Protein AF-A0A847BDZ5-F1 (afdb_monomer)

Mean predicted aligned error: 12.42 Å

Sequence (127 aa):
VTAWINAVFGLAWEAQHLFLFVGCLAGLSLGSSQSASRTLVGLFSPEQKSAEFFGFWGLANKLAGVFGIVALGLLQSLVGLQASILLCAGLFIMAILICLAVNQTRGQQAAQAWQARHARHQQGADQ

Solvent-accessible surface area (backbone atoms only — not comparable to full-atom values): 7203 Å² total; per-residue (Å²): 105,67,71,57,52,28,66,74,68,76,42,94,71,54,69,67,59,53,51,51,51,53,48,50,52,51,50,52,52,55,52,52,52,54,52,51,52,56,50,52,54,56,71,56,34,55,87,95,46,38,70,60,53,53,48,50,51,53,50,50,53,52,50,52,50,53,50,49,53,52,52,52,54,55,40,39,74,75,64,34,76,73,48,44,54,54,46,54,52,49,53,51,51,51,51,49,56,53,56,71,69,58,60,66,68,60,49,53,51,54,41,51,56,51,52,62,52,54,57,55,57,55,59,65,72,78,108

pLDDT: mean 75.45, std 10.82, range [48.84, 93.31]

Structure (mmCIF, N/CA/C/O backbone):
data_AF-A0A847BDZ5-F1
#
_entry.id   AF-A0A847BDZ5-F1
#
loop_
_atom_site.group_PDB
_atom_site.id
_atom_site.type_symbol
_atom_site.label_atom_id
_atom_site.label_alt_id
_atom_site.label_comp_id
_atom_site.label_asym_id
_atom_site.label_entity_id
_atom_site.label_seq_id
_atom_site.pdbx_PDB_ins_code
_atom_site.Cartn_x
_atom_site.Cartn_y
_atom_site.Cartn_z
_atom_site.occupancy
_atom_site.B_iso_or_equiv
_atom_site.auth_seq_id
_atom_site.auth_comp_id
_atom_site.auth_asym_id
_atom_site.auth_atom_id
_atom_site.pdbx_PDB_model_num
ATOM 1 N N . VAL A 1 1 ? 9.733 -0.009 -25.197 1.00 59.62 1 VAL A N 1
ATOM 2 C CA . VAL A 1 1 ? 8.398 0.254 -24.604 1.00 59.62 1 VAL A CA 1
ATOM 3 C C . VAL A 1 1 ? 7.675 1.364 -25.358 1.00 59.62 1 VAL A C 1
ATOM 5 O O . VAL A 1 1 ? 6.671 1.061 -25.980 1.00 59.62 1 VAL A O 1
ATOM 8 N N . THR A 1 2 ? 8.218 2.584 -25.438 1.00 57.38 2 THR A N 1
ATOM 9 C CA . THR A 1 2 ? 7.622 3.707 -26.199 1.00 57.38 2 THR A CA 1
ATOM 10 C C . THR A 1 2 ? 7.359 3.389 -27.675 1.00 57.38 2 THR A C 1
ATOM 12 O O . THR A 1 2 ? 6.259 3.614 -28.157 1.00 57.38 2 THR A O 1
ATOM 15 N N . ALA A 1 3 ? 8.313 2.760 -28.374 1.00 61.91 3 ALA A N 1
ATOM 16 C CA . ALA A 1 3 ? 8.126 2.334 -29.767 1.00 61.91 3 ALA A CA 1
ATOM 17 C C . ALA A 1 3 ? 7.030 1.262 -29.943 1.00 61.91 3 ALA A C 1
ATOM 19 O O . ALA A 1 3 ? 6.338 1.248 -30.952 1.00 61.91 3 ALA A O 1
ATOM 20 N N . TRP A 1 4 ? 6.846 0.387 -28.948 1.00 67.38 4 TRP A N 1
ATOM 21 C CA . TRP A 1 4 ? 5.822 -0.663 -28.975 1.00 67.38 4 TRP A CA 1
ATOM 22 C C . TRP A 1 4 ? 4.430 -0.083 -28.688 1.00 67.38 4 TRP A C 1
ATOM 24 O O . TRP A 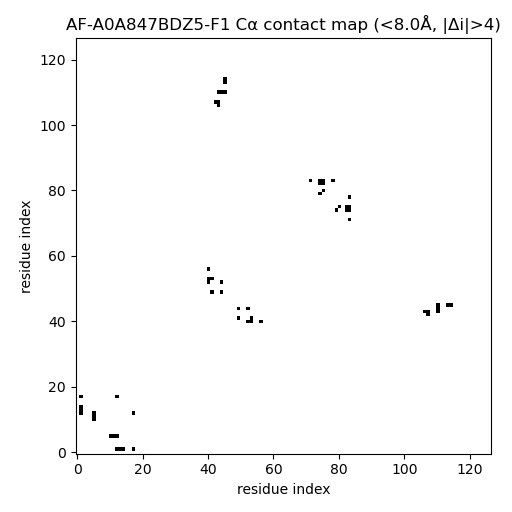1 4 ? 3.478 -0.395 -29.391 1.00 67.38 4 TRP A O 1
ATOM 34 N N . ILE A 1 5 ? 4.326 0.836 -27.722 1.00 63.91 5 ILE A N 1
ATOM 35 C CA . ILE A 1 5 ? 3.090 1.576 -27.419 1.00 63.91 5 ILE A CA 1
ATOM 36 C C . ILE A 1 5 ? 2.658 2.426 -28.622 1.00 63.91 5 ILE A C 1
ATOM 38 O O . ILE A 1 5 ? 1.489 2.388 -29.001 1.00 63.91 5 ILE A O 1
ATOM 42 N N . ASN A 1 6 ? 3.597 3.123 -29.268 1.00 62.09 6 ASN A N 1
ATOM 43 C CA . ASN A 1 6 ? 3.308 3.924 -30.460 1.00 62.09 6 ASN A CA 1
ATOM 44 C C . ASN A 1 6 ? 2.874 3.054 -31.652 1.00 62.09 6 ASN A C 1
ATOM 46 O O . ASN A 1 6 ? 1.980 3.450 -32.394 1.00 62.09 6 ASN A O 1
ATOM 50 N N . ALA A 1 7 ? 3.444 1.853 -31.810 1.00 64.94 7 ALA A N 1
ATOM 51 C CA . ALA A 1 7 ? 3.035 0.905 -32.848 1.00 64.94 7 ALA A CA 1
ATOM 52 C C . ALA A 1 7 ? 1.634 0.311 -32.607 1.00 64.94 7 ALA A C 1
ATOM 54 O O . ALA A 1 7 ? 0.904 0.072 -33.564 1.00 64.94 7 ALA A O 1
ATOM 55 N N . VAL A 1 8 ? 1.246 0.092 -31.347 1.00 67.50 8 VAL A N 1
ATOM 56 C CA . VAL A 1 8 ? -0.065 -0.477 -30.984 1.00 67.50 8 VAL A CA 1
ATOM 57 C C . VAL A 1 8 ? -1.190 0.561 -31.061 1.00 67.50 8 VAL A C 1
ATOM 59 O O . VAL A 1 8 ? -2.296 0.222 -31.470 1.00 67.50 8 VAL A O 1
ATOM 62 N N . PHE A 1 9 ? -0.921 1.820 -30.701 1.00 64.50 9 PHE A N 1
ATOM 63 C CA . PHE A 1 9 ? -1.933 2.888 -30.665 1.00 64.50 9 PHE A CA 1
ATOM 64 C C . PHE A 1 9 ? -1.912 3.836 -31.875 1.00 64.50 9 PHE A C 1
ATOM 66 O O . PHE A 1 9 ? -2.776 4.705 -31.971 1.00 64.50 9 PHE A O 1
ATOM 73 N N . GLY A 1 10 ? -0.955 3.695 -32.800 1.00 56.38 10 GLY A N 1
ATOM 74 C CA . GLY A 1 10 ? -0.888 4.506 -34.025 1.00 56.38 10 GLY A CA 1
ATOM 75 C C . GLY A 1 10 ? -0.646 6.003 -33.788 1.00 56.38 10 GLY A C 1
ATOM 76 O O . GLY A 1 10 ? -0.989 6.825 -34.633 1.00 56.38 10 GLY A O 1
ATOM 77 N N . LEU A 1 11 ? -0.076 6.370 -32.638 1.00 60.62 11 LEU A N 1
ATOM 78 C CA . LEU A 1 11 ? 0.147 7.751 -32.206 1.00 60.62 11 LEU A CA 1
ATOM 79 C C . LEU A 1 11 ? 1.642 7.997 -31.977 1.00 60.62 11 LEU A C 1
ATOM 81 O O . LEU A 1 11 ? 2.322 7.192 -31.344 1.00 60.62 11 LEU A O 1
ATOM 85 N N . ALA A 1 12 ? 2.158 9.128 -32.464 1.00 59.22 12 ALA A N 1
ATOM 86 C CA . ALA A 1 12 ? 3.538 9.567 -32.250 1.00 59.22 12 ALA A CA 1
ATOM 87 C C . ALA A 1 12 ? 3.700 10.201 -30.854 1.00 59.22 12 ALA A C 1
ATOM 89 O O . ALA A 1 12 ? 3.954 11.397 -30.726 1.00 59.22 12 ALA A O 1
ATOM 90 N N . TRP A 1 13 ? 3.493 9.418 -29.793 1.00 62.16 13 TRP A N 1
ATOM 91 C CA . TRP A 1 13 ? 3.574 9.928 -28.426 1.00 62.16 13 TRP A CA 1
ATOM 92 C C . TRP A 1 13 ? 5.038 10.083 -28.004 1.00 62.16 13 TRP A C 1
ATOM 94 O O . TRP A 1 13 ? 5.820 9.125 -28.040 1.00 62.16 13 TRP A O 1
ATOM 104 N N . GLU A 1 14 ? 5.421 11.294 -27.610 1.00 68.06 14 GLU A N 1
ATOM 105 C CA . GLU A 1 14 ? 6.761 11.578 -27.101 1.00 68.06 14 GLU A CA 1
ATOM 106 C C . GLU A 1 14 ? 6.946 10.950 -25.708 1.00 68.06 14 GLU A C 1
ATOM 108 O O . GLU A 1 14 ? 6.017 10.909 -24.893 1.00 68.06 14 GLU A O 1
ATOM 113 N N . ALA A 1 15 ? 8.152 10.454 -25.407 1.00 71.56 15 ALA A N 1
ATOM 114 C CA . ALA A 1 15 ? 8.436 9.748 -24.151 1.00 71.56 15 ALA A CA 1
ATOM 115 C C . ALA A 1 15 ? 8.101 10.588 -22.901 1.00 71.56 15 ALA A C 1
ATOM 117 O O . ALA A 1 15 ? 7.666 10.037 -21.888 1.00 71.56 15 ALA A O 1
ATOM 118 N N . GLN A 1 16 ? 8.233 11.914 -22.996 1.00 75.44 16 GLN A N 1
ATOM 119 C CA . GLN A 1 16 ? 7.878 12.861 -21.940 1.00 75.44 16 GLN A CA 1
ATOM 120 C C . GLN A 1 16 ? 6.389 12.801 -21.574 1.00 75.44 16 GLN A C 1
ATOM 122 O O . GLN A 1 16 ? 6.040 12.756 -20.394 1.00 75.44 16 GLN A O 1
ATOM 127 N N . HIS A 1 17 ? 5.502 12.747 -22.569 1.00 78.44 17 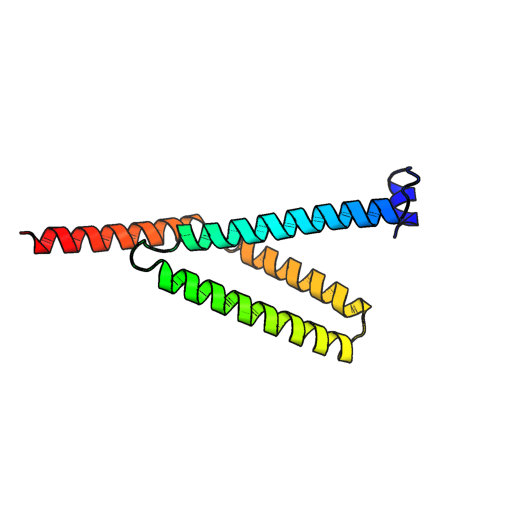HIS A N 1
ATOM 128 C CA . HIS A 1 17 ? 4.066 12.689 -22.321 1.00 78.44 17 HIS A CA 1
ATOM 129 C C . HIS A 1 17 ? 3.627 11.320 -21.782 1.00 78.44 17 HIS A C 1
ATOM 131 O O . HIS A 1 17 ? 2.712 11.264 -20.962 1.00 78.44 17 HIS A O 1
ATOM 137 N N . LEU A 1 18 ? 4.275 10.221 -22.192 1.00 78.00 18 LEU A N 1
ATOM 138 C CA . LEU A 1 18 ? 4.017 8.899 -21.602 1.00 78.00 18 LEU A CA 1
ATOM 139 C C . LEU A 1 18 ? 4.440 8.856 -20.133 1.00 78.00 18 LEU A C 1
ATOM 141 O O . LEU A 1 18 ? 3.687 8.361 -19.297 1.00 78.00 18 LEU A O 1
ATOM 145 N N . PHE A 1 19 ? 5.617 9.395 -19.808 1.00 74.44 19 PHE A N 1
ATOM 146 C CA . PHE A 1 19 ? 6.090 9.461 -18.428 1.00 74.44 19 PHE A CA 1
ATOM 147 C C . PHE A 1 19 ? 5.154 10.301 -17.554 1.00 74.44 19 PHE A C 1
ATOM 149 O O . PHE A 1 19 ? 4.781 9.864 -16.467 1.00 74.44 19 PHE A O 1
ATOM 156 N N . LEU A 1 20 ? 4.711 11.461 -18.054 1.00 84.50 20 LEU A N 1
ATOM 157 C CA . LEU A 1 20 ? 3.757 12.310 -17.346 1.00 84.50 20 LEU A CA 1
ATOM 158 C C . LEU A 1 20 ? 2.419 11.593 -17.127 1.00 84.50 20 LEU A C 1
ATOM 160 O O . LEU A 1 20 ? 1.914 11.581 -16.010 1.00 84.50 20 LEU A O 1
ATOM 164 N N . PHE A 1 21 ? 1.871 10.950 -18.160 1.00 85.44 21 PHE A N 1
ATOM 165 C CA . PHE A 1 21 ? 0.591 10.250 -18.059 1.00 85.44 21 PHE A CA 1
ATOM 166 C C . PHE A 1 21 ? 0.649 9.069 -17.082 1.00 85.44 21 PHE A C 1
ATOM 168 O O . PHE A 1 21 ? -0.199 8.955 -16.197 1.00 85.44 21 PHE A O 1
ATOM 175 N N . VAL A 1 22 ? 1.673 8.218 -17.194 1.00 83.12 22 VAL A N 1
ATOM 176 C CA . VAL A 1 22 ? 1.874 7.083 -16.280 1.00 83.12 22 VAL A CA 1
ATOM 177 C C . VAL A 1 22 ? 2.137 7.576 -14.857 1.00 83.12 22 VAL A C 1
ATOM 179 O O . VAL A 1 22 ? 1.596 7.006 -13.913 1.00 83.12 22 VAL A O 1
ATOM 182 N N . GLY A 1 23 ? 2.901 8.659 -14.689 1.00 84.69 23 GLY A N 1
ATOM 183 C CA . GLY A 1 23 ? 3.134 9.299 -13.394 1.00 84.69 23 GLY A CA 1
ATOM 184 C C . GLY A 1 23 ? 1.848 9.833 -12.760 1.00 84.69 23 GLY A C 1
ATOM 185 O O . GLY A 1 23 ? 1.584 9.561 -11.589 1.00 84.69 23 GLY A O 1
ATOM 186 N N . CYS A 1 24 ? 1.005 10.523 -13.534 1.00 90.00 24 CYS A N 1
ATOM 187 C CA . CYS A 1 24 ? -0.311 10.977 -13.085 1.00 90.00 24 CYS A CA 1
ATOM 188 C C . CYS A 1 24 ? -1.210 9.798 -12.693 1.00 90.00 24 CYS A C 1
ATOM 190 O O . CYS A 1 24 ? -1.822 9.828 -11.627 1.00 90.00 24 CYS A O 1
ATOM 192 N N . LEU A 1 25 ? -1.258 8.742 -13.508 1.00 88.31 25 LEU A N 1
ATOM 193 C CA . LEU A 1 25 ? -2.062 7.551 -13.229 1.00 88.31 25 LEU A CA 1
ATOM 194 C C . LEU A 1 25 ? -1.586 6.823 -11.963 1.00 88.31 25 LEU A C 1
ATOM 196 O O . LEU A 1 25 ? -2.398 6.461 -11.109 1.00 88.31 25 LEU A O 1
ATOM 200 N N . ALA A 1 26 ? -0.271 6.652 -11.811 1.00 85.50 26 ALA A N 1
ATOM 201 C CA . ALA A 1 26 ? 0.326 6.075 -10.614 1.00 85.50 26 ALA A CA 1
ATOM 202 C C . ALA A 1 26 ? 0.007 6.929 -9.378 1.00 85.50 26 ALA A C 1
ATOM 204 O O . ALA A 1 26 ? -0.442 6.391 -8.367 1.00 85.50 26 ALA A O 1
ATOM 205 N N . GLY A 1 27 ? 0.157 8.254 -9.472 1.00 87.81 27 GLY A N 1
ATOM 206 C CA . GLY A 1 27 ? -0.159 9.189 -8.392 1.00 87.81 27 GLY A CA 1
ATOM 207 C C . GLY A 1 27 ? -1.629 9.146 -7.968 1.00 87.81 27 GLY A C 1
ATOM 208 O O . GLY A 1 27 ? -1.920 9.076 -6.773 1.00 87.81 27 GLY A O 1
ATOM 209 N N . LEU A 1 28 ? -2.557 9.104 -8.929 1.00 90.56 28 LEU A N 1
ATOM 210 C CA . LEU A 1 28 ? -3.992 8.963 -8.659 1.00 90.56 28 LEU A CA 1
ATOM 211 C C . LEU A 1 28 ? -4.313 7.640 -7.955 1.00 90.56 28 LEU A C 1
ATOM 213 O O . LEU A 1 28 ? -5.080 7.622 -6.989 1.00 90.56 28 LEU A O 1
ATOM 217 N N . SER A 1 29 ? -3.699 6.543 -8.402 1.00 87.25 29 SER A N 1
ATOM 218 C CA . SER A 1 29 ? -3.883 5.215 -7.808 1.00 87.25 29 SER A CA 1
ATOM 219 C C . SER A 1 29 ? -3.342 5.137 -6.371 1.00 87.25 29 SER A C 1
ATOM 221 O O . SER A 1 29 ? -4.054 4.713 -5.452 1.00 87.25 29 SER A O 1
ATOM 223 N N . LEU A 1 30 ? -2.115 5.621 -6.147 1.00 86.19 30 LEU A N 1
ATOM 224 C CA . LEU A 1 30 ? -1.489 5.698 -4.823 1.00 86.19 30 LEU A CA 1
ATO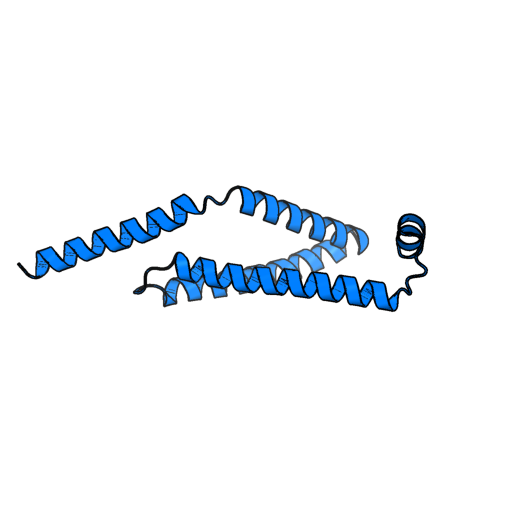M 225 C C . LEU A 1 30 ? -2.289 6.592 -3.866 1.00 86.19 30 LEU A C 1
ATOM 227 O O . LEU A 1 30 ? -2.544 6.197 -2.726 1.00 86.19 30 LEU A O 1
ATOM 231 N N . GLY A 1 31 ? -2.734 7.764 -4.329 1.00 88.19 31 GLY A N 1
ATOM 232 C CA . GLY A 1 31 ? -3.533 8.698 -3.532 1.00 88.19 31 GLY A CA 1
ATOM 233 C C . GLY A 1 31 ? -4.892 8.123 -3.128 1.00 88.19 31 GLY A C 1
ATOM 234 O O . GLY A 1 31 ? -5.269 8.183 -1.954 1.00 88.19 31 GLY A O 1
ATOM 235 N N . SER A 1 32 ? -5.597 7.498 -4.075 1.00 89.94 32 SER A N 1
ATOM 236 C CA . SER A 1 32 ? -6.904 6.873 -3.826 1.00 89.94 32 SER A CA 1
ATOM 237 C C . SER A 1 32 ? -6.795 5.731 -2.816 1.00 89.94 32 SER A C 1
ATOM 239 O O . SER A 1 32 ? -7.564 5.673 -1.855 1.00 89.94 32 SER A O 1
ATOM 241 N N . SER A 1 33 ? -5.786 4.870 -2.977 1.00 87.38 33 SER A N 1
ATOM 242 C CA . SER A 1 33 ? -5.537 3.740 -2.074 1.00 87.38 33 SER A CA 1
ATOM 243 C C . SER A 1 33 ? -5.190 4.203 -0.655 1.00 87.38 33 SER A C 1
ATOM 245 O O . SER A 1 33 ? -5.696 3.648 0.323 1.00 87.38 33 SER A O 1
ATOM 247 N N . GLN A 1 34 ? -4.374 5.257 -0.522 1.00 85.75 34 GLN A N 1
ATOM 248 C CA . GLN A 1 34 ? -4.014 5.813 0.785 1.00 85.75 34 GLN A CA 1
ATOM 249 C C . GLN A 1 34 ? -5.234 6.415 1.504 1.00 85.75 34 GLN A C 1
ATOM 251 O O . GLN A 1 34 ? -5.392 6.220 2.712 1.00 85.75 34 GLN A O 1
ATOM 256 N N . SER A 1 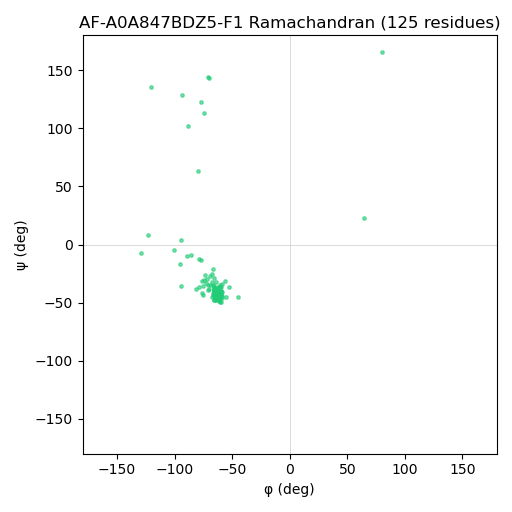35 ? -6.108 7.118 0.774 1.00 88.19 35 SER A N 1
ATOM 257 C CA . SER A 1 35 ? -7.344 7.678 1.335 1.00 88.19 35 SER A CA 1
ATOM 258 C C . SER A 1 35 ? -8.311 6.573 1.776 1.00 88.19 35 SER A C 1
ATOM 260 O O . SER A 1 35 ? -8.762 6.569 2.923 1.00 88.19 35 S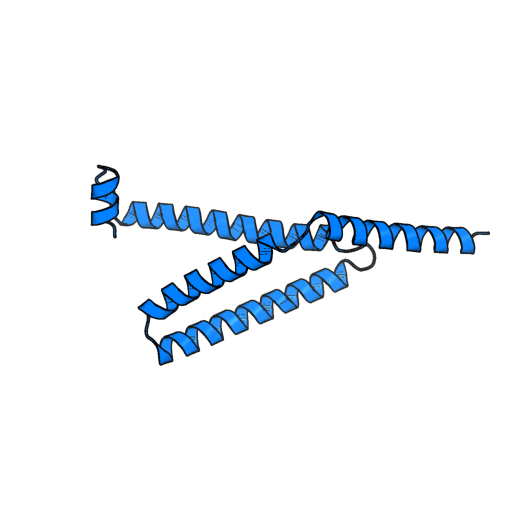ER A O 1
ATOM 262 N N . ALA A 1 36 ? -8.537 5.567 0.923 1.00 87.38 36 ALA A N 1
ATOM 263 C CA . ALA A 1 36 ? -9.396 4.424 1.232 1.00 87.38 36 ALA A CA 1
ATOM 264 C C . ALA A 1 36 ? -8.914 3.636 2.463 1.00 87.38 36 ALA A C 1
ATOM 266 O O . ALA A 1 36 ? -9.722 3.294 3.326 1.00 87.38 36 ALA A O 1
ATOM 267 N N . SER A 1 37 ? -7.601 3.401 2.592 1.00 86.19 37 SER A N 1
ATOM 268 C CA . SER A 1 37 ? -7.016 2.723 3.758 1.00 86.19 37 SER A CA 1
ATOM 269 C C . SER A 1 37 ? -7.326 3.458 5.065 1.00 86.19 37 SER A C 1
ATOM 271 O O . SER A 1 37 ? -7.772 2.838 6.031 1.00 86.19 37 SER A O 1
ATOM 273 N N . ARG A 1 38 ? -7.159 4.788 5.088 1.00 87.75 38 ARG A N 1
ATOM 274 C CA . ARG A 1 38 ? -7.422 5.602 6.284 1.00 87.75 38 ARG A CA 1
ATOM 275 C C . ARG A 1 38 ? -8.912 5.597 6.655 1.00 87.75 38 ARG A C 1
ATOM 277 O O . ARG A 1 38 ? -9.245 5.489 7.833 1.00 87.75 38 ARG A O 1
ATOM 284 N N . THR A 1 39 ? -9.796 5.647 5.658 1.00 88.75 39 THR A N 1
ATOM 285 C CA . THR A 1 39 ? -11.253 5.557 5.853 1.00 88.75 39 THR A CA 1
ATOM 286 C C . THR A 1 39 ? -11.680 4.200 6.410 1.00 88.75 39 THR A C 1
ATOM 288 O O . THR A 1 39 ? -12.479 4.152 7.341 1.00 88.75 39 THR A O 1
ATOM 291 N N . LEU A 1 40 ? -11.129 3.095 5.895 1.00 85.38 40 LEU A N 1
ATOM 292 C CA . LEU A 1 40 ? -11.441 1.745 6.383 1.00 85.38 40 LEU A CA 1
ATOM 293 C C . LEU A 1 40 ? -11.066 1.558 7.857 1.00 85.38 40 LEU A C 1
ATOM 295 O O . LEU A 1 40 ? -11.841 0.979 8.614 1.00 85.38 40 LEU A O 1
ATOM 299 N N . VAL A 1 41 ? -9.917 2.089 8.283 1.00 86.94 41 VAL A N 1
ATOM 300 C CA . VAL A 1 41 ? -9.510 2.064 9.700 1.00 86.94 41 VAL A CA 1
ATOM 301 C C . VAL A 1 41 ? -10.485 2.854 10.568 1.00 86.94 41 VAL A C 1
ATOM 303 O O . VAL A 1 41 ? -10.841 2.390 11.647 1.00 86.94 41 VAL A O 1
ATOM 306 N N . GLY A 1 42 ? -10.957 4.008 10.087 1.00 85.25 42 GLY A N 1
ATOM 307 C CA . GLY A 1 42 ? -11.985 4.790 10.773 1.00 85.25 42 GLY A CA 1
ATOM 308 C C . GLY A 1 42 ? -13.315 4.043 10.899 1.00 85.25 42 GLY A C 1
ATOM 309 O O . GLY A 1 42 ? -13.890 4.012 11.979 1.00 85.25 42 GLY A O 1
ATOM 310 N N . LEU A 1 43 ? -13.773 3.386 9.828 1.00 81.94 43 LEU A N 1
ATOM 311 C CA . LEU A 1 43 ? -15.028 2.622 9.820 1.00 81.94 43 LEU A CA 1
ATOM 312 C C . LEU A 1 43 ? -14.992 1.377 10.715 1.00 81.94 43 LEU A C 1
ATOM 314 O O . LEU A 1 43 ? -16.028 0.972 11.240 1.00 81.94 43 LEU A O 1
ATOM 318 N N . PHE A 1 44 ? -13.828 0.742 10.863 1.00 79.44 44 PHE A N 1
ATOM 319 C CA . PHE A 1 44 ? -13.679 -0.462 11.684 1.00 79.44 44 PHE A CA 1
ATOM 320 C C . PHE A 1 44 ? -13.335 -0.178 13.145 1.00 79.44 44 PHE A C 1
ATOM 322 O O . PHE A 1 44 ? -13.381 -1.104 13.958 1.00 79.44 44 PHE A O 1
ATOM 329 N N . SER A 1 45 ? -13.012 1.067 13.497 1.00 82.62 45 SER A N 1
ATOM 330 C CA . SER A 1 45 ? -12.674 1.412 14.872 1.00 82.62 45 SER A CA 1
ATOM 331 C C . SER A 1 45 ? -13.895 1.912 15.654 1.00 82.62 45 SER A C 1
ATOM 333 O O . SER A 1 45 ? -14.585 2.820 15.190 1.00 82.62 45 SER A O 1
ATOM 335 N N . PRO A 1 46 ? -14.189 1.359 16.846 1.00 75.06 46 PRO A N 1
ATOM 336 C CA . PRO A 1 46 ? -15.228 1.903 17.711 1.00 75.06 46 PRO A CA 1
ATOM 337 C C . PRO A 1 46 ? -14.790 3.251 18.305 1.00 75.06 46 PRO A C 1
ATOM 339 O O . PRO A 1 46 ? -13.628 3.414 18.675 1.00 75.06 46 PRO A O 1
ATOM 342 N N . GLU A 1 47 ? -15.722 4.200 18.457 1.00 74.25 47 GLU A N 1
ATOM 343 C CA . GLU A 1 47 ? -15.419 5.609 18.782 1.00 74.25 47 GLU A CA 1
ATOM 344 C C . GLU A 1 47 ? -14.518 5.801 20.013 1.00 74.25 47 GLU A C 1
ATOM 346 O O . GLU A 1 47 ? -13.634 6.655 20.012 1.00 74.25 47 GLU A O 1
ATOM 351 N N . GLN A 1 48 ? -14.675 4.962 21.040 1.00 75.75 48 GLN A N 1
ATOM 352 C CA . GLN A 1 48 ? -13.882 5.023 22.275 1.00 75.75 48 GLN A CA 1
ATOM 353 C C . GLN A 1 48 ? -12.459 4.455 22.140 1.00 75.75 48 GLN A C 1
ATOM 355 O O . GLN A 1 48 ? -11.630 4.675 23.021 1.00 75.75 48 GLN A O 1
ATOM 360 N N . LYS A 1 49 ? -12.153 3.733 21.055 1.00 77.56 49 LYS A N 1
ATOM 361 C CA . LYS A 1 49 ? -10.844 3.108 20.790 1.00 77.56 49 LYS A CA 1
ATOM 362 C C . LYS A 1 49 ? -10.206 3.553 19.471 1.00 77.56 49 LYS A C 1
ATOM 364 O O . LYS A 1 49 ? -9.133 3.063 19.119 1.00 77.56 49 LYS A O 1
ATOM 369 N N . SER A 1 50 ? -10.785 4.544 18.792 1.00 80.12 50 SER A N 1
ATOM 370 C CA . SER A 1 50 ? -10.246 5.164 17.573 1.00 80.12 50 SER A CA 1
ATOM 371 C C . SER A 1 50 ? -8.750 5.475 17.655 1.00 80.12 50 SER A C 1
ATOM 373 O O . SER A 1 50 ? -8.004 5.109 16.749 1.00 80.12 50 SER A O 1
ATOM 375 N N . ALA A 1 51 ? -8.281 6.052 18.765 1.00 85.25 51 ALA A N 1
ATOM 376 C CA . ALA A 1 51 ? -6.870 6.396 18.945 1.00 85.25 51 ALA A CA 1
ATOM 377 C C . ALA A 1 51 ? -5.922 5.175 18.933 1.00 85.25 51 ALA A C 1
ATOM 379 O O . ALA A 1 51 ? -4.855 5.246 18.324 1.00 85.25 51 ALA A O 1
ATOM 380 N N . GLU A 1 52 ? -6.307 4.046 19.542 1.00 87.19 52 GLU A N 1
ATOM 381 C CA . GLU A 1 52 ? -5.487 2.820 19.555 1.00 87.19 52 GLU A CA 1
ATOM 382 C C . GLU A 1 52 ? -5.373 2.219 18.147 1.00 87.19 52 GLU A C 1
ATOM 384 O O . GLU A 1 52 ? -4.273 1.903 17.693 1.00 87.19 52 GLU A O 1
ATOM 389 N N . PHE A 1 53 ? -6.486 2.129 17.412 1.00 85.38 53 PHE A N 1
ATOM 390 C CA . PHE A 1 53 ? -6.497 1.582 16.050 1.00 85.38 53 PHE A CA 1
ATOM 391 C C . PHE A 1 53 ? -5.718 2.453 15.057 1.00 85.38 53 PHE A C 1
ATOM 393 O O . PHE A 1 53 ? -4.960 1.922 14.242 1.00 85.38 53 PHE A O 1
ATOM 400 N N . PHE A 1 54 ? -5.838 3.783 15.143 1.00 87.94 54 PHE A N 1
ATOM 401 C CA . PHE A 1 54 ? -5.021 4.692 14.331 1.00 87.94 54 PHE A CA 1
ATOM 402 C C . PHE A 1 54 ? -3.532 4.623 14.705 1.00 87.94 54 PHE A C 1
ATOM 404 O O . PHE A 1 54 ? -2.679 4.695 13.816 1.00 87.94 54 PHE A O 1
ATOM 411 N N . GLY A 1 55 ? -3.211 4.420 15.988 1.00 89.81 55 GLY A N 1
ATOM 412 C CA . GLY A 1 55 ? -1.847 4.169 16.457 1.00 89.81 55 GLY A CA 1
ATOM 413 C C . GLY A 1 55 ? -1.240 2.902 15.846 1.00 89.81 55 GLY A C 1
ATOM 414 O O . GLY A 1 55 ? -0.147 2.956 15.274 1.00 89.81 55 GLY A O 1
ATOM 415 N N . PHE A 1 56 ? -1.970 1.781 15.881 1.00 90.44 56 PHE A N 1
ATOM 416 C CA . PHE A 1 56 ? -1.534 0.525 15.260 1.00 90.44 56 PHE A CA 1
ATOM 417 C C . PHE A 1 56 ? -1.426 0.622 13.736 1.00 90.44 56 PHE A C 1
ATOM 419 O O . PHE A 1 56 ? -0.439 0.146 13.176 1.00 90.44 56 PHE A O 1
ATOM 426 N N . TRP A 1 57 ? -2.377 1.275 13.060 1.00 90.00 57 TRP A N 1
ATOM 427 C CA . TRP A 1 57 ? -2.296 1.508 11.613 1.00 90.00 57 TRP A CA 1
ATOM 428 C C . TRP A 1 57 ? -1.052 2.321 11.234 1.00 90.00 57 TRP A C 1
ATOM 430 O O . TRP A 1 57 ? -0.336 1.968 10.295 1.00 90.00 57 TRP A O 1
ATOM 440 N N . GLY A 1 58 ? -0.744 3.376 11.995 1.00 89.62 58 GLY A N 1
ATOM 441 C CA . GLY A 1 58 ? 0.457 4.183 11.788 1.00 89.62 58 GLY A CA 1
ATOM 442 C C . GLY A 1 58 ? 1.751 3.390 11.999 1.00 89.62 58 GLY A C 1
ATOM 443 O O . GLY A 1 58 ? 2.682 3.506 11.197 1.00 89.62 58 GLY A O 1
ATOM 444 N N . LEU A 1 59 ? 1.810 2.557 13.044 1.00 93.31 59 LEU A N 1
ATOM 445 C CA . LEU A 1 59 ? 2.944 1.664 13.296 1.00 93.31 59 LEU A CA 1
ATOM 446 C C . LEU A 1 59 ? 3.116 0.642 12.164 1.00 93.31 59 LEU A C 1
ATOM 448 O O . LEU A 1 59 ? 4.223 0.484 11.651 1.00 93.31 59 LEU A O 1
ATOM 452 N N . ALA A 1 60 ? 2.027 -0.000 11.740 1.00 91.06 60 ALA A N 1
ATOM 453 C CA . ALA A 1 60 ? 2.033 -0.965 10.646 1.00 91.06 60 ALA A CA 1
ATOM 454 C C . ALA A 1 60 ? 2.535 -0.333 9.338 1.00 91.06 60 ALA A C 1
ATOM 456 O O . ALA A 1 60 ? 3.401 -0.909 8.683 1.00 91.06 60 ALA A O 1
ATOM 457 N N . ASN A 1 61 ? 2.083 0.880 8.999 1.00 88.88 61 ASN A N 1
ATOM 458 C CA . ASN A 1 61 ? 2.567 1.605 7.819 1.00 88.88 61 ASN A CA 1
ATOM 459 C C . ASN A 1 61 ? 4.062 1.939 7.900 1.00 88.88 61 ASN A C 1
AT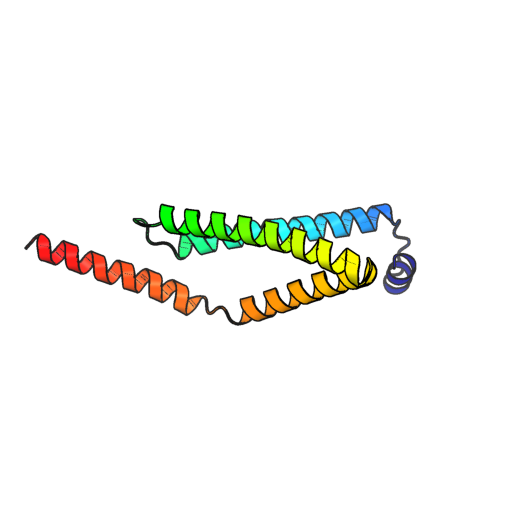OM 461 O O . ASN A 1 61 ? 4.775 1.806 6.905 1.00 88.88 61 ASN A O 1
ATOM 465 N N . LYS A 1 62 ? 4.563 2.349 9.072 1.00 91.25 62 LYS A N 1
ATOM 466 C CA . LYS A 1 62 ? 6.001 2.602 9.264 1.00 91.25 62 LYS A CA 1
ATOM 467 C C . LYS A 1 62 ? 6.824 1.327 9.092 1.00 91.25 62 LYS A C 1
ATOM 469 O O . LYS A 1 62 ? 7.830 1.350 8.387 1.00 91.25 62 LYS A O 1
ATOM 474 N N . LEU A 1 63 ? 6.383 0.221 9.693 1.00 91.81 63 LEU A N 1
ATOM 475 C CA . LEU A 1 63 ? 7.042 -1.078 9.552 1.00 91.81 63 LEU A CA 1
ATOM 476 C C . LEU A 1 63 ? 7.023 -1.562 8.101 1.00 91.81 63 LEU A C 1
ATOM 478 O O . LEU A 1 63 ? 8.062 -1.978 7.598 1.00 91.81 63 LEU A O 1
ATOM 482 N N . ALA A 1 64 ? 5.888 -1.439 7.411 1.00 87.19 64 ALA A N 1
ATOM 483 C CA . ALA A 1 64 ? 5.770 -1.770 5.994 1.00 87.19 64 ALA A CA 1
ATOM 484 C C . ALA A 1 64 ? 6.730 -0.937 5.129 1.00 87.19 64 ALA A C 1
ATOM 486 O O . ALA A 1 64 ? 7.369 -1.483 4.233 1.00 87.19 64 ALA A O 1
ATOM 487 N N . GLY A 1 65 ? 6.893 0.357 5.429 1.00 87.38 65 GLY A N 1
ATOM 488 C CA . GLY A 1 65 ? 7.861 1.223 4.751 1.00 87.38 65 GLY A CA 1
ATOM 489 C C . GLY A 1 65 ? 9.311 0.772 4.949 1.00 87.38 65 GLY A C 1
ATOM 490 O O . GLY A 1 65 ? 10.054 0.646 3.976 1.00 87.38 65 GLY A O 1
ATOM 491 N N . VAL A 1 66 ? 9.707 0.468 6.191 1.00 89.69 66 VAL A N 1
ATOM 492 C CA . VAL A 1 66 ? 11.054 -0.046 6.503 1.00 89.69 66 VAL A CA 1
ATOM 493 C C . VAL A 1 66 ? 11.298 -1.385 5.808 1.00 89.69 66 VAL A C 1
ATOM 495 O O . VAL A 1 66 ? 12.313 -1.545 5.131 1.00 89.69 66 VAL A O 1
ATOM 498 N N . PHE A 1 67 ? 10.351 -2.322 5.912 1.00 86.69 67 PHE A N 1
ATOM 499 C CA . PHE A 1 67 ? 10.433 -3.612 5.228 1.00 86.69 67 PHE A CA 1
ATOM 500 C C . PHE A 1 67 ? 10.518 -3.452 3.712 1.00 86.69 67 PHE A C 1
ATOM 502 O O . PHE A 1 67 ? 11.306 -4.151 3.087 1.00 86.69 67 PHE A O 1
ATOM 509 N N . GLY A 1 68 ? 9.763 -2.522 3.122 1.00 82.25 68 GLY A N 1
ATOM 510 C CA . GLY A 1 68 ? 9.807 -2.242 1.689 1.00 82.25 68 GLY A CA 1
ATOM 511 C C . GLY A 1 68 ? 11.193 -1.796 1.228 1.00 82.25 68 GLY A C 1
ATOM 512 O O . GLY A 1 68 ? 11.738 -2.372 0.291 1.00 82.25 68 GLY A O 1
ATOM 513 N N . ILE A 1 69 ? 11.801 -0.824 1.916 1.00 84.81 69 ILE A N 1
ATOM 514 C CA . ILE A 1 69 ? 13.148 -0.335 1.578 1.00 84.81 69 ILE A CA 1
ATOM 515 C C . ILE A 1 69 ? 14.202 -1.428 1.771 1.00 84.81 69 ILE A C 1
ATOM 517 O O . ILE A 1 69 ? 15.034 -1.641 0.889 1.00 84.81 69 ILE A O 1
ATOM 521 N N . VAL A 1 70 ? 14.159 -2.146 2.895 1.00 85.81 70 VAL A N 1
ATOM 522 C CA . VAL A 1 70 ? 15.121 -3.215 3.195 1.00 85.81 70 VAL A CA 1
ATOM 523 C C . VAL A 1 70 ? 14.991 -4.366 2.196 1.00 85.81 70 VAL A C 1
ATOM 525 O O . VAL A 1 70 ? 16.000 -4.821 1.661 1.00 85.81 70 VAL A O 1
ATOM 528 N N . ALA A 1 71 ? 13.766 -4.802 1.889 1.00 80.94 71 ALA A N 1
ATOM 529 C CA . ALA A 1 71 ? 13.513 -5.859 0.916 1.00 80.94 71 ALA A CA 1
ATOM 530 C C . ALA A 1 71 ? 13.972 -5.453 -0.488 1.00 80.94 71 ALA A C 1
ATOM 532 O O . ALA A 1 71 ? 14.637 -6.243 -1.152 1.00 80.94 71 ALA A O 1
ATOM 533 N N . LEU A 1 72 ? 13.678 -4.222 -0.925 1.00 74.75 72 LEU A N 1
ATOM 534 C CA . LEU A 1 72 ? 14.134 -3.715 -2.221 1.00 74.75 72 LEU A CA 1
ATOM 535 C C . LEU A 1 72 ? 15.664 -3.606 -2.289 1.00 74.75 72 LEU A C 1
ATOM 537 O O . LEU A 1 72 ? 16.246 -4.010 -3.295 1.00 74.75 72 LEU A O 1
ATOM 541 N N . GLY A 1 73 ? 16.319 -3.121 -1.229 1.00 77.06 73 GLY A N 1
ATOM 542 C CA . GLY A 1 73 ? 17.779 -3.009 -1.161 1.00 77.06 73 GLY A CA 1
ATOM 543 C C . GLY A 1 73 ? 18.489 -4.367 -1.170 1.00 77.06 73 GLY A C 1
ATOM 544 O O . GLY A 1 73 ? 19.456 -4.551 -1.908 1.00 77.06 73 GLY A O 1
ATOM 545 N N . LEU A 1 74 ? 17.974 -5.339 -0.408 1.00 77.44 74 LEU A N 1
ATOM 546 C CA . LEU A 1 74 ? 18.475 -6.719 -0.402 1.00 77.44 74 LEU A CA 1
ATOM 547 C C . LEU A 1 74 ? 18.243 -7.424 -1.742 1.00 77.44 74 LEU A C 1
ATOM 549 O O . LEU A 1 74 ? 19.106 -8.161 -2.207 1.00 77.44 74 LEU A O 1
ATOM 553 N N . LEU A 1 75 ? 17.099 -7.205 -2.393 1.00 69.31 75 LEU A N 1
ATOM 554 C CA . LEU A 1 75 ? 16.862 -7.820 -3.699 1.00 69.31 75 LEU A CA 1
ATOM 555 C C . LEU A 1 75 ? 17.730 -7.210 -4.794 1.00 69.31 75 LEU A C 1
ATOM 557 O O . LEU A 1 75 ? 18.227 -7.934 -5.657 1.00 69.31 75 LEU A O 1
ATOM 561 N N . GLN A 1 76 ? 17.920 -5.889 -4.756 1.00 68.56 76 GLN A N 1
ATOM 562 C CA . GLN A 1 76 ? 18.771 -5.195 -5.712 1.00 68.56 76 GLN A CA 1
ATOM 563 C C . GLN A 1 76 ? 20.216 -5.702 -5.638 1.00 68.56 76 GLN A C 1
ATOM 565 O O . GLN A 1 76 ? 20.852 -5.824 -6.685 1.00 68.56 76 GLN A O 1
ATOM 570 N N . SER A 1 77 ? 20.719 -6.033 -4.443 1.00 71.75 77 SER A N 1
ATOM 571 C CA . SER A 1 77 ? 22.075 -6.567 -4.280 1.00 71.75 77 SER A CA 1
ATOM 572 C C . SER A 1 77 ? 22.226 -8.020 -4.744 1.00 71.75 77 SER A C 1
ATOM 574 O O . SER A 1 77 ? 23.320 -8.402 -5.151 1.00 71.75 77 SER A O 1
ATOM 576 N N . LEU A 1 78 ? 21.149 -8.816 -4.725 1.00 68.31 78 LEU A N 1
ATOM 577 C CA . LEU A 1 78 ? 21.184 -10.242 -5.071 1.00 68.31 78 LEU A CA 1
ATOM 578 C C . LEU A 1 78 ? 20.838 -10.548 -6.540 1.00 68.31 78 LEU A C 1
ATOM 580 O O . LEU A 1 78 ? 21.400 -11.486 -7.099 1.00 68.31 78 LEU A O 1
ATOM 584 N N . VAL A 1 79 ? 19.905 -9.812 -7.163 1.00 66.44 79 VAL A N 1
ATOM 585 C CA . VAL A 1 79 ? 19.272 -10.231 -8.441 1.00 66.44 79 VAL A CA 1
ATOM 586 C C . VAL A 1 79 ? 19.304 -9.147 -9.538 1.00 66.44 79 VAL A C 1
ATOM 588 O O . VAL A 1 79 ? 18.993 -9.417 -10.697 1.00 66.44 79 VAL A O 1
ATOM 591 N N . GLY A 1 80 ? 19.735 -7.921 -9.219 1.00 67.50 80 GLY A N 1
ATOM 592 C CA . GLY A 1 80 ? 19.845 -6.816 -10.181 1.00 67.50 80 GLY A CA 1
ATOM 593 C C . GLY A 1 80 ? 18.522 -6.091 -10.493 1.00 67.50 80 GLY A C 1
ATOM 594 O O . GLY A 1 80 ? 17.425 -6.551 -10.175 1.00 67.50 80 GLY A O 1
ATOM 595 N N . LEU A 1 81 ? 18.624 -4.911 -11.124 1.00 62.72 81 LEU A N 1
ATOM 596 C CA . LEU A 1 81 ? 17.545 -3.907 -11.224 1.00 62.72 81 LEU A CA 1
ATOM 597 C C . LEU A 1 81 ? 16.250 -4.415 -11.900 1.00 62.72 81 LEU A C 1
ATOM 599 O O . LEU A 1 81 ?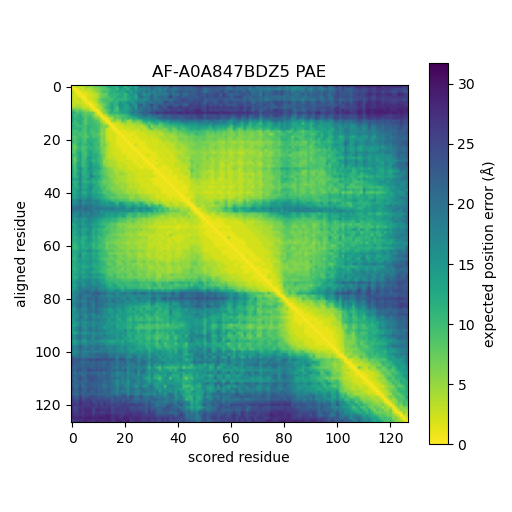 15.151 -4.011 -11.523 1.00 62.72 81 LEU A O 1
ATOM 603 N N . GLN A 1 82 ? 16.364 -5.307 -12.890 1.00 63.47 82 GLN A N 1
ATOM 604 C CA . GLN A 1 82 ? 15.213 -5.847 -13.630 1.00 63.47 82 GLN A CA 1
ATOM 605 C C . GLN A 1 82 ? 14.354 -6.799 -12.786 1.00 63.47 82 GLN A C 1
ATOM 607 O O . GLN A 1 82 ? 13.128 -6.783 -12.909 1.00 63.47 82 GLN A O 1
ATOM 612 N N . ALA A 1 83 ? 14.964 -7.579 -11.892 1.00 65.12 83 ALA A N 1
ATOM 613 C CA . ALA A 1 83 ? 14.232 -8.487 -11.015 1.00 65.12 83 ALA A CA 1
ATOM 614 C C . ALA A 1 83 ? 13.503 -7.744 -9.884 1.00 65.12 83 ALA A C 1
ATOM 616 O O . ALA A 1 83 ? 12.412 -8.154 -9.493 1.00 65.12 83 ALA A O 1
ATOM 617 N N . SER A 1 84 ? 14.033 -6.609 -9.415 1.00 66.19 84 SER A N 1
ATOM 618 C CA . SER A 1 84 ? 13.358 -5.766 -8.416 1.00 66.19 84 SER A CA 1
ATOM 619 C C . SER A 1 84 ? 12.025 -5.204 -8.923 1.00 66.19 84 SER A C 1
ATOM 621 O O . SER A 1 84 ? 11.059 -5.131 -8.164 1.00 66.19 84 SER A O 1
ATOM 623 N N . ILE A 1 85 ? 11.936 -4.858 -10.214 1.00 71.06 85 ILE A N 1
ATOM 624 C CA . ILE A 1 85 ? 10.679 -4.416 -10.844 1.00 71.06 85 ILE A CA 1
ATOM 625 C C . ILE A 1 85 ? 9.665 -5.566 -10.896 1.00 71.06 85 ILE A C 1
ATOM 627 O O . ILE A 1 85 ? 8.498 -5.368 -10.556 1.00 71.06 85 ILE A O 1
ATOM 631 N N . LEU A 1 86 ? 10.106 -6.772 -11.270 1.00 67.56 86 LEU A N 1
ATOM 632 C CA . LEU A 1 86 ? 9.250 -7.962 -11.301 1.00 67.56 86 LEU A CA 1
ATOM 633 C C . LEU A 1 86 ? 8.776 -8.369 -9.901 1.00 67.56 86 LEU A C 1
ATOM 635 O O . LEU A 1 86 ? 7.614 -8.740 -9.742 1.00 67.56 86 LEU A O 1
ATOM 639 N N . LEU A 1 87 ? 9.623 -8.237 -8.875 1.00 70.06 87 LEU A N 1
ATOM 640 C CA . LEU A 1 87 ? 9.201 -8.447 -7.492 1.00 70.06 87 LEU A CA 1
ATOM 641 C C . LEU A 1 87 ? 8.170 -7.399 -7.070 1.00 70.06 87 LEU A C 1
ATOM 643 O O . LEU A 1 87 ? 7.164 -7.761 -6.470 1.00 70.06 87 LEU A O 1
ATOM 647 N N . CYS A 1 88 ? 8.387 -6.120 -7.381 1.00 71.50 88 CYS A N 1
ATOM 648 C CA . CYS A 1 88 ? 7.439 -5.062 -7.031 1.00 71.50 88 CYS A CA 1
ATOM 649 C C . CYS A 1 88 ? 6.058 -5.332 -7.657 1.00 71.50 88 CYS A C 1
ATOM 651 O O . CYS A 1 88 ? 5.036 -5.226 -6.979 1.00 71.50 88 CYS A O 1
ATOM 653 N N . ALA A 1 89 ? 6.036 -5.798 -8.912 1.00 76.94 89 ALA A N 1
ATOM 654 C CA . ALA A 1 89 ? 4.822 -6.282 -9.565 1.00 76.94 89 ALA A CA 1
ATOM 655 C C . ALA A 1 89 ? 4.219 -7.510 -8.850 1.00 76.94 89 ALA A C 1
ATOM 657 O O . ALA A 1 89 ? 3.012 -7.552 -8.616 1.00 76.94 89 ALA A O 1
ATOM 658 N N . GLY A 1 90 ? 5.045 -8.478 -8.439 1.00 78.81 90 GLY A N 1
ATOM 659 C CA . GLY A 1 90 ? 4.614 -9.655 -7.677 1.00 78.81 90 GLY A CA 1
ATOM 660 C C . GLY A 1 90 ? 4.014 -9.320 -6.305 1.00 78.81 90 GLY A C 1
ATOM 661 O O . GLY A 1 90 ? 2.970 -9.859 -5.941 1.00 78.81 90 GLY A O 1
ATOM 662 N N . LEU A 1 91 ? 4.612 -8.382 -5.566 1.00 74.50 91 LEU A N 1
ATOM 663 C CA . LEU A 1 91 ? 4.085 -7.874 -4.295 1.00 74.50 91 LEU A CA 1
ATOM 664 C C . LEU A 1 91 ? 2.734 -7.180 -4.493 1.00 74.50 91 LEU A C 1
ATOM 666 O O . LEU A 1 91 ? 1.828 -7.371 -3.685 1.00 74.50 91 LEU A O 1
ATOM 670 N N . PHE A 1 92 ? 2.573 -6.431 -5.588 1.00 75.56 92 PHE A N 1
ATOM 671 C CA . PHE A 1 92 ? 1.296 -5.818 -5.953 1.00 75.56 92 PHE A CA 1
ATOM 672 C C . PHE A 1 92 ? 0.214 -6.864 -6.234 1.00 75.56 92 PHE A C 1
ATOM 674 O O . PHE A 1 92 ? -0.904 -6.738 -5.737 1.00 75.56 92 PHE A O 1
ATOM 681 N N . ILE A 1 93 ? 0.543 -7.923 -6.979 1.00 79.75 93 ILE A N 1
ATOM 682 C CA . ILE A 1 93 ? -0.384 -9.034 -7.240 1.00 79.75 93 ILE A CA 1
ATOM 683 C C . ILE A 1 93 ? -0.774 -9.720 -5.929 1.00 79.75 93 ILE A C 1
ATOM 685 O O . ILE A 1 93 ? -1.957 -9.947 -5.680 1.00 79.75 93 ILE A O 1
ATOM 689 N N . MET A 1 94 ? 0.195 -10.005 -5.060 1.00 79.62 94 MET A N 1
ATOM 690 C CA . MET A 1 94 ? -0.073 -10.608 -3.757 1.00 79.62 94 MET A CA 1
ATOM 691 C C . MET A 1 94 ? -0.970 -9.714 -2.888 1.00 79.62 94 MET A C 1
ATOM 693 O O . MET A 1 94 ? -1.917 -10.210 -2.280 1.00 79.62 94 MET A O 1
ATOM 697 N N . ALA A 1 95 ? -0.738 -8.398 -2.880 1.00 74.50 95 ALA A N 1
ATOM 698 C CA . ALA A 1 95 ? -1.595 -7.441 -2.183 1.00 74.50 95 ALA A CA 1
ATOM 699 C C . ALA A 1 95 ? -3.032 -7.442 -2.733 1.00 74.50 95 ALA A C 1
ATOM 701 O O . ALA A 1 95 ? -3.983 -7.432 -1.953 1.00 74.50 95 ALA A O 1
ATOM 702 N N . ILE A 1 96 ? -3.203 -7.518 -4.059 1.00 78.25 96 ILE A N 1
ATOM 703 C CA . ILE A 1 96 ? -4.522 -7.632 -4.700 1.00 78.25 96 ILE A CA 1
ATOM 704 C C . ILE A 1 96 ? -5.224 -8.923 -4.265 1.00 78.25 96 ILE A C 1
ATOM 706 O O . ILE A 1 96 ? -6.383 -8.871 -3.861 1.00 78.25 96 ILE A O 1
ATOM 710 N N . LEU A 1 97 ? -4.531 -10.065 -4.286 1.00 82.19 97 LEU A N 1
ATOM 711 C CA . LEU A 1 97 ? -5.100 -11.351 -3.866 1.00 82.19 97 LEU A CA 1
ATOM 712 C C . LEU A 1 97 ? -5.552 -11.333 -2.399 1.00 82.19 97 LEU A C 1
ATOM 714 O O . LEU A 1 97 ? -6.640 -11.813 -2.085 1.00 82.19 97 LEU A O 1
ATOM 718 N N . ILE A 1 98 ? -4.758 -10.731 -1.510 1.00 77.81 98 ILE A N 1
ATOM 719 C CA . ILE A 1 98 ? -5.125 -10.560 -0.097 1.00 77.81 98 ILE A CA 1
ATOM 720 C C . ILE A 1 98 ? -6.340 -9.629 0.041 1.00 77.81 98 ILE A C 1
ATOM 722 O O . ILE A 1 98 ? -7.262 -9.936 0.797 1.00 77.81 98 ILE A O 1
ATOM 726 N N . CYS A 1 99 ? -6.387 -8.524 -0.710 1.00 70.69 99 CYS A N 1
ATOM 727 C CA . CYS A 1 99 ? -7.536 -7.613 -0.722 1.00 70.69 99 CYS A CA 1
ATOM 728 C C . CYS A 1 99 ? -8.823 -8.289 -1.213 1.00 70.69 99 CYS A C 1
ATOM 730 O O . CYS A 1 99 ? -9.892 -8.009 -0.677 1.00 70.69 99 CYS A O 1
ATOM 732 N N . LEU A 1 100 ? -8.739 -9.199 -2.186 1.00 75.38 100 LEU A N 1
ATOM 733 C CA . LEU A 1 100 ? -9.898 -9.967 -2.653 1.00 75.38 100 LEU A CA 1
ATOM 734 C C . LEU A 1 100 ? -10.440 -10.921 -1.578 1.00 75.38 100 LEU A C 1
ATOM 736 O O . LEU A 1 100 ? -11.638 -11.193 -1.549 1.00 75.38 100 LEU A O 1
ATOM 740 N N . ALA A 1 101 ? -9.584 -11.401 -0.673 1.00 72.56 101 ALA A N 1
ATOM 741 C CA . ALA A 1 101 ? -9.993 -12.244 0.449 1.00 72.56 101 ALA A CA 1
ATOM 742 C C . ALA A 1 101 ? -10.617 -11.452 1.620 1.00 72.56 101 ALA A C 1
ATOM 744 O O . ALA A 1 101 ? -11.218 -12.051 2.518 1.00 72.56 101 ALA A O 1
ATOM 745 N N . VAL A 1 102 ? -10.507 -10.117 1.634 1.00 71.94 102 VAL A N 1
ATOM 746 C CA . VAL A 1 102 ? -11.104 -9.267 2.675 1.00 71.94 102 VAL A CA 1
ATOM 747 C C . VAL A 1 102 ? -12.619 -9.167 2.483 1.00 71.94 102 VAL A C 1
ATOM 749 O O . VAL A 1 102 ? -13.132 -8.562 1.545 1.00 71.94 102 VAL A O 1
ATOM 752 N N . ASN A 1 103 ? -13.360 -9.735 3.435 1.00 71.38 103 ASN A N 1
ATOM 753 C CA . ASN A 1 103 ? -14.815 -9.656 3.477 1.00 71.38 103 ASN A CA 1
ATOM 754 C C . ASN A 1 103 ? -15.266 -8.404 4.252 1.00 71.38 103 ASN A C 1
ATOM 756 O O . ASN A 1 103 ? -15.269 -8.381 5.486 1.00 71.38 103 ASN A O 1
ATOM 760 N N . GLN A 1 104 ? -15.669 -7.368 3.514 1.00 65.25 104 GLN A N 1
ATOM 761 C CA . GLN A 1 104 ? -16.109 -6.078 4.062 1.00 65.25 104 GLN A CA 1
ATOM 762 C C . GLN A 1 104 ? -17.345 -6.207 4.973 1.00 65.25 104 GLN A C 1
ATOM 764 O O . GLN A 1 104 ? -17.435 -5.529 5.999 1.00 65.25 104 GLN A O 1
ATOM 769 N N . THR A 1 105 ? -18.261 -7.126 4.655 1.00 68.81 105 THR A N 1
ATOM 770 C CA . THR A 1 105 ? -19.500 -7.356 5.412 1.00 68.81 105 THR A CA 1
ATOM 771 C C . THR A 1 105 ? -19.219 -7.888 6.819 1.00 68.81 105 THR A C 1
ATOM 773 O O . THR A 1 105 ? -19.847 -7.445 7.781 1.00 68.81 105 THR A O 1
ATOM 776 N N . ARG A 1 106 ? -18.227 -8.780 6.977 1.00 73.31 106 ARG A N 1
ATOM 777 C CA . ARG A 1 106 ? -17.813 -9.275 8.308 1.00 73.31 106 ARG A CA 1
ATOM 778 C C . ARG A 1 106 ? -17.199 -8.171 9.169 1.00 73.31 106 ARG A C 1
ATOM 780 O O . ARG A 1 106 ? -17.447 -8.150 10.372 1.00 73.31 106 ARG A O 1
ATOM 787 N N . GLY A 1 107 ? -16.436 -7.255 8.567 1.00 65.12 107 GLY A N 1
ATOM 788 C CA . GLY A 1 107 ? -15.832 -6.122 9.279 1.00 65.12 107 GLY A CA 1
ATOM 789 C C . GLY A 1 107 ? -16.879 -5.173 9.869 1.00 65.12 107 GLY A C 1
ATOM 790 O O . GLY A 1 107 ? -16.814 -4.833 11.049 1.00 65.12 107 GLY A O 1
ATOM 791 N N . GLN A 1 108 ? -17.901 -4.822 9.083 1.00 68.12 108 GLN A N 1
ATOM 792 C CA . GLN A 1 108 ? -18.991 -3.948 9.538 1.00 68.12 108 GLN A CA 1
ATOM 793 C C . GLN A 1 108 ? -19.858 -4.601 10.626 1.00 68.12 108 GLN A C 1
ATOM 795 O O . GLN A 1 108 ? -20.188 -3.959 11.623 1.00 68.12 108 GLN A O 1
ATOM 800 N N . GLN A 1 109 ? -20.176 -5.893 10.488 1.00 71.69 109 GLN A N 1
ATOM 801 C CA . GLN A 1 109 ? -20.952 -6.629 11.495 1.00 71.69 109 GLN A CA 1
ATOM 802 C C . GLN A 1 109 ? -20.207 -6.759 12.831 1.00 71.69 109 GLN A C 1
ATOM 804 O O . GLN A 1 109 ? -20.823 -6.648 13.891 1.00 71.69 109 GLN A O 1
ATOM 809 N N . ALA A 1 110 ? -18.884 -6.958 12.806 1.00 72.88 110 ALA A N 1
ATOM 810 C CA . ALA A 1 110 ? -18.075 -7.030 14.021 1.00 72.88 110 ALA A CA 1
ATOM 811 C C . ALA A 1 110 ? -18.068 -5.697 14.794 1.00 72.88 110 ALA A C 1
ATOM 813 O O . ALA A 1 110 ? -18.209 -5.707 16.021 1.00 72.88 110 ALA A O 1
ATOM 814 N N . ALA A 1 111 ? -17.977 -4.566 14.084 1.00 67.06 111 ALA A N 1
ATOM 815 C CA . ALA A 1 111 ? -18.039 -3.232 14.683 1.00 67.06 111 ALA A CA 1
ATOM 816 C C . ALA A 1 111 ? -19.413 -2.959 15.329 1.00 67.06 111 ALA A C 1
ATOM 818 O O . ALA A 1 111 ? -19.489 -2.575 16.500 1.00 67.06 111 ALA A O 1
ATOM 819 N N . GLN A 1 112 ? -20.505 -3.262 14.619 1.00 72.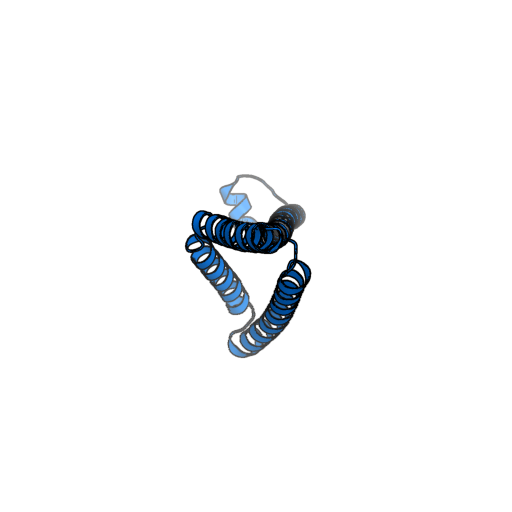81 112 GLN A N 1
ATOM 820 C CA . GLN A 1 112 ? -21.872 -3.105 15.136 1.00 72.81 112 GLN A CA 1
ATOM 821 C C . GLN A 1 112 ? -22.154 -4.020 16.340 1.00 72.81 112 GLN A C 1
ATOM 823 O O . GLN A 1 112 ? -22.750 -3.594 17.330 1.00 72.81 112 GLN A O 1
ATOM 828 N N . ALA A 1 113 ? -21.680 -5.270 16.309 1.00 75.06 113 ALA A N 1
ATOM 829 C CA . ALA A 1 113 ? -21.851 -6.217 17.412 1.00 75.06 113 ALA A CA 1
ATOM 830 C C . ALA A 1 113 ? -21.073 -5.821 18.681 1.00 75.06 113 ALA A C 1
ATOM 832 O O . ALA A 1 113 ? -21.440 -6.233 19.787 1.00 75.06 113 ALA A O 1
ATOM 833 N N . TRP A 1 114 ? -19.985 -5.057 18.553 1.00 68.69 114 TRP A N 1
ATOM 834 C CA . TRP A 1 114 ? -19.258 -4.508 19.701 1.00 68.69 114 TRP A CA 1
ATOM 835 C C . TRP A 1 114 ? -20.018 -3.332 20.334 1.00 68.69 114 TRP A C 1
ATOM 837 O O . TRP A 1 114 ? -20.206 -3.320 21.555 1.00 68.69 114 TRP A O 1
ATOM 847 N N . GLN A 1 115 ? -20.556 -2.423 19.509 1.00 70.12 115 GLN A N 1
ATOM 848 C CA . GLN A 1 115 ? -21.399 -1.300 19.951 1.00 70.12 115 GLN A CA 1
ATOM 849 C C . GLN A 1 115 ? -22.688 -1.781 20.642 1.00 70.12 115 GLN A C 1
ATOM 851 O O . GLN A 1 115 ? -23.009 -1.336 21.743 1.00 70.12 115 GLN A O 1
ATOM 856 N N . ALA A 1 116 ? -23.378 -2.775 20.070 1.00 70.38 116 ALA A N 1
ATOM 857 C CA . ALA A 1 116 ? -24.605 -3.343 20.641 1.00 70.38 116 ALA A CA 1
ATOM 858 C C . ALA A 1 116 ? -24.392 -4.098 21.973 1.00 70.38 116 ALA A C 1
ATOM 860 O O . ALA A 1 116 ? -25.340 -4.320 22.733 1.00 70.38 116 ALA A O 1
ATOM 861 N N . ARG A 1 117 ? -23.162 -4.543 22.264 1.00 65.94 117 ARG A N 1
ATOM 862 C CA . ARG A 1 117 ? -22.815 -5.160 23.555 1.00 65.94 117 ARG A CA 1
ATOM 863 C C . ARG A 1 117 ? -22.539 -4.114 24.634 1.00 65.94 117 ARG A C 1
ATOM 865 O O . ARG A 1 117 ? -22.988 -4.305 25.757 1.00 65.94 117 ARG A O 1
ATOM 872 N N . HIS A 1 118 ? -21.888 -3.001 24.297 1.00 62.22 118 HIS A N 1
ATOM 873 C CA . HIS A 1 118 ? -21.587 -1.942 25.269 1.00 62.22 118 HIS A CA 1
ATOM 874 C C . HIS A 1 118 ? -22.818 -1.096 25.627 1.00 62.22 118 HIS A C 1
ATOM 876 O O . HIS A 1 118 ? -23.006 -0.785 26.801 1.00 62.22 118 HIS A O 1
ATOM 882 N N . ALA A 1 119 ? -23.723 -0.844 24.672 1.00 60.66 119 ALA A N 1
ATOM 883 C CA . ALA A 1 119 ? -24.988 -0.153 24.948 1.00 60.66 119 ALA A CA 1
ATOM 884 C C . ALA A 1 119 ? -25.865 -0.892 25.985 1.00 60.66 119 ALA A C 1
ATOM 886 O O . ALA A 1 119 ? -26.495 -0.265 26.834 1.00 60.66 119 ALA A O 1
ATOM 887 N N . ARG A 1 120 ? -25.861 -2.234 25.965 1.00 59.22 120 ARG A N 1
ATOM 888 C CA . ARG A 1 120 ? -26.617 -3.063 26.923 1.00 59.22 120 ARG A CA 1
ATOM 889 C C . ARG A 1 120 ? -26.031 -3.066 28.336 1.00 59.22 120 ARG A C 1
ATOM 891 O O . ARG A 1 120 ? -26.788 -3.204 29.289 1.00 59.22 120 ARG A O 1
ATOM 898 N N . HIS A 1 121 ? -24.717 -2.897 28.487 1.00 57.53 121 HIS A N 1
ATOM 899 C CA . HIS A 1 121 ? -24.088 -2.806 29.809 1.00 57.53 121 HIS A CA 1
ATOM 900 C C . HIS A 1 121 ? -24.305 -1.444 30.479 1.00 57.53 121 HIS A C 1
ATOM 902 O O . HIS A 1 121 ? -24.420 -1.400 31.698 1.00 57.53 121 HIS A O 1
ATOM 908 N N . GLN A 1 122 ? -24.417 -0.353 29.712 1.00 55.25 122 GLN A N 1
ATOM 909 C CA . GLN A 1 122 ? -24.765 0.964 30.264 1.00 55.25 122 GLN A CA 1
ATOM 910 C C . GLN A 1 122 ? -26.226 1.035 30.731 1.00 55.25 122 GLN A C 1
ATOM 912 O O . GLN A 1 122 ? -26.487 1.563 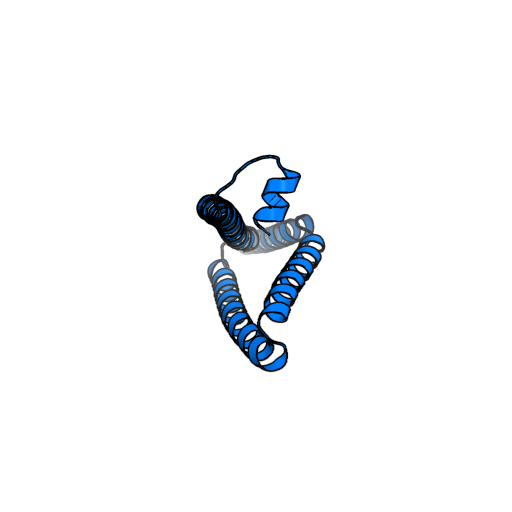31.802 1.00 55.25 122 GLN A O 1
ATOM 917 N N . GLN A 1 123 ? -27.169 0.422 30.007 1.00 54.59 123 GLN A N 1
ATOM 918 C CA . GLN A 1 123 ? -28.582 0.399 30.420 1.00 54.59 123 GLN A CA 1
ATOM 919 C C . GLN A 1 123 ? -28.867 -0.459 31.664 1.00 54.59 123 GLN A C 1
ATOM 921 O O . GLN A 1 123 ? -29.827 -0.184 32.371 1.00 54.59 123 GLN A O 1
ATOM 926 N N . GLY A 1 124 ? -28.054 -1.484 31.940 1.00 55.41 124 GLY A N 1
ATOM 927 C CA . GLY A 1 124 ? -28.188 -2.313 33.144 1.00 55.41 124 GLY A CA 1
ATOM 928 C C . GLY A 1 124 ? -27.483 -1.759 34.388 1.00 55.41 124 GLY A C 1
ATOM 929 O O . GLY A 1 124 ? -27.648 -2.327 35.458 1.00 55.41 124 GLY A O 1
ATOM 930 N N . ALA A 1 125 ? -26.676 -0.702 34.251 1.00 53.69 125 ALA A N 1
ATOM 931 C CA . ALA A 1 125 ? -26.027 -0.015 35.372 1.00 53.69 125 ALA A CA 1
ATOM 932 C C . ALA A 1 125 ? -26.817 1.220 35.854 1.00 53.69 125 ALA A C 1
ATOM 934 O O . ALA A 1 125 ? -26.575 1.692 36.960 1.00 53.69 125 ALA A O 1
ATOM 935 N N . ASP A 1 126 ? -27.751 1.714 35.031 1.00 53.59 126 ASP A N 1
ATOM 936 C CA . ASP A 1 126 ? -28.674 2.822 35.333 1.00 53.59 126 ASP A CA 1
ATOM 937 C C . ASP A 1 126 ? -30.047 2.349 35.881 1.00 53.59 126 ASP A C 1
ATOM 939 O O . ASP A 1 126 ? -30.935 3.175 36.102 1.00 53.59 126 ASP A O 1
ATOM 943 N N . GLN A 1 127 ? -30.243 1.039 36.096 1.00 48.84 127 GLN A N 1
ATOM 944 C CA . GLN A 1 127 ? -31.424 0.436 36.747 1.00 48.84 127 GLN A CA 1
ATOM 945 C C . GLN A 1 127 ? -31.071 -0.107 38.130 1.00 48.84 127 GLN A C 1
ATOM 947 O O . GLN A 1 127 ? -31.921 0.043 39.036 1.00 48.84 127 GLN A O 1
#

Secondary structure (DSSP, 8-state):
-HHHHHHHHT----HHHHHHHHHHHHHHHHHHHHHHHHHHHHHHS-TTTHHHHHHHHHHHHHHHHHHHHHHHHHHHHHH-HHHHHHHHHHHHHHHHHHHHH--HHHHHHHHHHHHHHHHHHHHTT--

Radius of gyration: 22.12 Å; Cα contacts (8 Å, |Δi|>4): 31; chains: 1; bounding box: 54×25×71 Å

Foldseek 3Di:
DQVVVCVVVVDPDDPVVVCVVVVVVVVVVVVVVVVVLVVLLVLLDAPVCSVVSVVVVVVVVVVVVVCLVVVLVVCCVPPNDVVSVVVVVVVVVVVVVVVVVDDPVVSNVVNVVVVVVVVVVVVVVVD